Protein AF-A0A0F6AH70-F1 (afdb_monomer)

Foldseek 3Di:
DQDPVNCCVVVVCLVVVLVVLQPLLPVQDQQLLLLLLLLLLCVVLVQPVSNVVSLVSNPVRDPVVVSVQSVVCSVVVVCVSD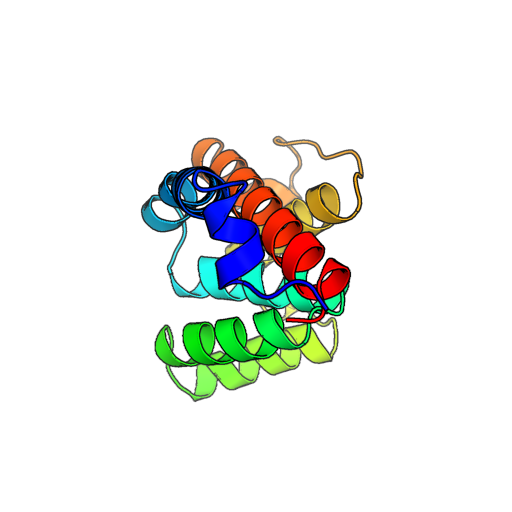DLLSQLLNVLLVCLSVVHDDDCPDPSNVSDDPSNSSSSSSSSVSSSVVSCVCVVVVD

Radius of gyration: 15.02 Å; Cα contacts (8 Å, |Δi|>4): 154; chains: 1; bounding box: 40×26×43 Å

pLDDT: mean 95.3, std 3.6, range [80.19, 98.69]

Nearest PDB structures (foldseek):
  2gmy-assembly1_C  TM=7.938E-01  e=3.529E-04  Agrobacterium fabrum str. C58
  8uqu-assembly1_B  TM=1.971E-01  e=4.972E+00  Bordetella bronchiseptica

Mean predicted aligned error: 2.89 Å

Structure (mmCIF, N/CA/C/O backbone):
data_AF-A0A0F6AH70-F1
#
_entry.id   AF-A0A0F6AH70-F1
#
loop_
_atom_site.group_PDB
_atom_site.id
_atom_site.type_symbol
_atom_site.label_atom_id
_atom_site.label_alt_id
_atom_site.label_comp_id
_atom_site.label_asym_id
_atom_site.label_entity_id
_atom_site.label_seq_id
_atom_site.pdbx_PDB_ins_code
_atom_site.Cartn_x
_atom_site.Cartn_y
_atom_site.Cartn_z
_atom_site.occupancy
_atom_site.B_iso_or_equiv
_atom_site.auth_seq_id
_atom_site.auth_comp_id
_atom_site.auth_asym_id
_atom_site.auth_atom_id
_atom_site.pdbx_PDB_model_num
ATOM 1 N N . MET A 1 1 ? 18.893 -10.546 -17.283 1.00 80.19 1 MET A N 1
ATOM 2 C CA . MET A 1 1 ? 18.009 -9.961 -16.255 1.00 80.19 1 MET A CA 1
ATOM 3 C C . MET A 1 1 ? 17.773 -8.529 -16.686 1.00 80.19 1 MET A C 1
ATOM 5 O O . MET A 1 1 ? 18.762 -7.854 -16.935 1.00 80.19 1 MET A O 1
ATOM 9 N N . VAL A 1 2 ? 16.519 -8.123 -16.890 1.00 88.44 2 VAL A N 1
ATOM 10 C CA . VAL A 1 2 ? 16.198 -6.752 -17.318 1.00 88.44 2 VAL A CA 1
ATOM 11 C C . VAL A 1 2 ? 16.450 -5.830 -16.132 1.00 88.44 2 VAL A C 1
ATOM 13 O O . VAL A 1 2 ? 15.905 -6.064 -15.057 1.00 88.44 2 VAL A O 1
ATOM 16 N N . SER A 1 3 ? 17.298 -4.819 -16.299 1.00 92.75 3 SER A N 1
ATOM 17 C CA . SER A 1 3 ? 17.547 -3.834 -15.236 1.00 92.75 3 SER A CA 1
ATOM 18 C C . SER A 1 3 ? 16.425 -2.789 -15.162 1.00 92.75 3 SER A C 1
ATOM 20 O O . SER A 1 3 ? 15.710 -2.574 -16.140 1.00 92.75 3 SER A O 1
ATOM 22 N N . GLN A 1 4 ? 16.305 -2.071 -14.038 1.00 92.19 4 GLN A N 1
ATOM 23 C CA . GLN A 1 4 ? 15.390 -0.922 -13.941 1.00 92.19 4 GLN A CA 1
ATOM 24 C C . GLN A 1 4 ? 15.664 0.115 -15.040 1.00 92.19 4 GLN A C 1
ATOM 26 O O . GLN A 1 4 ? 14.738 0.610 -15.677 1.00 92.19 4 GLN A O 1
ATOM 31 N N . ASN A 1 5 ? 16.945 0.398 -15.304 1.00 94.44 5 ASN A N 1
ATOM 32 C CA . ASN A 1 5 ? 17.350 1.349 -16.335 1.00 94.44 5 ASN A CA 1
ATOM 33 C C . ASN A 1 5 ? 16.922 0.892 -17.737 1.00 94.44 5 ASN A C 1
ATOM 35 O O . ASN A 1 5 ? 16.429 1.693 -18.525 1.00 94.44 5 ASN A O 1
ATOM 39 N N . GLU A 1 6 ? 17.066 -0.398 -18.039 1.00 95.56 6 GLU A N 1
ATOM 40 C CA . GLU A 1 6 ? 16.618 -0.978 -19.308 1.00 95.56 6 GLU A CA 1
ATOM 41 C C . GLU A 1 6 ? 15.091 -0.888 -19.449 1.00 95.56 6 GLU A C 1
ATOM 43 O O . GLU A 1 6 ? 14.599 -0.402 -20.470 1.00 95.56 6 GLU A O 1
ATOM 48 N N . LEU A 1 7 ? 14.339 -1.256 -18.402 1.00 95.38 7 LEU A N 1
ATOM 49 C CA . LEU A 1 7 ? 12.878 -1.158 -18.395 1.00 95.38 7 LEU A CA 1
ATOM 50 C C . LEU A 1 7 ? 12.409 0.279 -18.648 1.00 95.38 7 LEU A C 1
ATOM 52 O O . LEU A 1 7 ? 11.581 0.507 -19.529 1.00 95.38 7 LEU A O 1
ATOM 56 N N . PHE A 1 8 ? 12.935 1.251 -17.902 1.00 95.56 8 PHE A N 1
ATOM 57 C CA . PHE A 1 8 ? 12.496 2.644 -18.004 1.00 95.56 8 PHE A CA 1
ATOM 58 C C . PHE A 1 8 ? 13.043 3.361 -19.242 1.00 95.56 8 PHE A C 1
ATOM 60 O O . PHE A 1 8 ? 12.465 4.358 -19.658 1.00 95.56 8 PHE A O 1
ATOM 67 N N . THR A 1 9 ? 14.082 2.833 -19.893 1.00 97.12 9 THR A N 1
ATOM 68 C CA . THR A 1 9 ? 14.494 3.310 -21.222 1.00 97.12 9 THR A CA 1
ATOM 69 C C . THR A 1 9 ? 13.442 2.964 -22.279 1.00 97.12 9 THR A C 1
ATOM 71 O O . THR A 1 9 ? 13.101 3.803 -23.110 1.00 97.12 9 THR A O 1
ATOM 74 N N . HIS A 1 10 ? 12.894 1.745 -22.243 1.00 97.00 10 HIS A N 1
ATOM 75 C CA . HIS A 1 10 ? 11.891 1.294 -23.217 1.00 97.00 10 HIS A CA 1
ATOM 76 C C . HIS A 1 10 ? 10.453 1.693 -22.857 1.00 97.00 10 HIS A C 1
ATOM 78 O O . HIS A 1 10 ? 9.632 1.893 -23.751 1.00 97.00 10 HIS A O 1
ATOM 84 N N . TYR A 1 11 ? 10.151 1.842 -21.567 1.00 96.44 11 TYR A N 1
ATOM 85 C CA . TYR A 1 11 ? 8.836 2.222 -21.047 1.00 96.44 11 TYR A CA 1
ATOM 86 C C . TYR A 1 11 ? 8.951 3.413 -20.078 1.00 96.44 11 TYR A C 1
ATOM 88 O O . TYR A 1 11 ? 8.676 3.280 -18.881 1.00 96.44 11 TYR A O 1
ATOM 96 N N . PRO A 1 12 ? 9.330 4.603 -20.580 1.00 97.12 12 PRO A N 1
ATOM 97 C CA . PR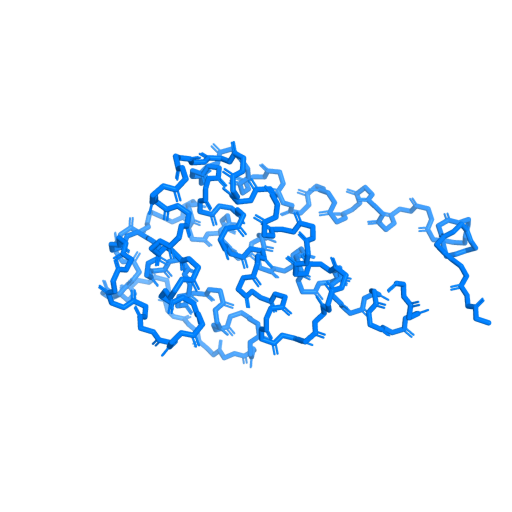O A 1 12 ? 9.682 5.756 -19.745 1.00 97.12 12 PRO A CA 1
ATOM 98 C C . PRO A 1 12 ? 8.514 6.338 -18.947 1.00 97.12 12 PRO A C 1
ATOM 100 O O . PRO A 1 12 ? 8.728 7.049 -17.971 1.00 97.12 12 PRO A O 1
ATOM 103 N N . PHE A 1 13 ? 7.274 6.032 -19.330 1.00 97.31 13 PHE A N 1
ATOM 104 C CA . PHE A 1 13 ? 6.083 6.553 -18.659 1.00 97.31 13 PHE A CA 1
ATOM 105 C C . PHE A 1 13 ? 5.616 5.704 -17.473 1.00 97.31 13 PHE A C 1
ATOM 107 O O . PHE A 1 13 ? 4.716 6.135 -16.759 1.00 97.31 13 PHE A O 1
ATOM 114 N N . ILE A 1 14 ? 6.199 4.520 -17.234 1.00 95.94 14 ILE A N 1
ATOM 115 C CA . ILE A 1 14 ? 5.801 3.673 -16.096 1.00 95.94 14 ILE A CA 1
ATOM 116 C C . ILE A 1 14 ? 5.952 4.421 -14.759 1.00 95.94 14 ILE A C 1
ATOM 118 O O . ILE A 1 14 ? 4.968 4.474 -14.019 1.00 95.94 14 ILE A O 1
ATOM 122 N N . PRO A 1 15 ? 7.111 5.033 -14.431 1.00 95.12 15 PRO A N 1
ATOM 123 C CA . PRO A 1 15 ? 7.276 5.691 -13.139 1.00 95.12 15 PRO A CA 1
ATOM 124 C C . PRO A 1 15 ? 6.297 6.848 -12.930 1.00 95.12 15 PRO A C 1
ATOM 126 O O . PRO A 1 15 ? 5.669 6.920 -11.878 1.00 95.12 15 PRO A O 1
ATOM 129 N N . SER A 1 16 ? 6.123 7.720 -13.930 1.00 96.12 16 SER A N 1
ATOM 130 C CA . SER A 1 16 ? 5.228 8.876 -13.815 1.00 96.12 16 SER A CA 1
ATOM 131 C C . SER A 1 16 ? 3.760 8.465 -13.755 1.00 96.12 16 SER A C 1
ATOM 133 O O . SER A 1 16 ? 3.036 8.950 -12.892 1.00 96.12 16 SER A O 1
ATOM 135 N N . ALA A 1 17 ? 3.320 7.520 -14.592 1.00 96.50 17 ALA A N 1
ATOM 136 C CA . ALA A 1 17 ? 1.940 7.041 -14.570 1.00 96.50 17 ALA A CA 1
ATOM 137 C C . ALA A 1 17 ? 1.583 6.383 -13.230 1.00 96.50 17 ALA A C 1
ATOM 139 O O . ALA A 1 17 ? 0.509 6.633 -12.680 1.00 96.50 17 ALA A O 1
ATOM 140 N N . LEU A 1 18 ? 2.488 5.563 -12.682 1.00 96.06 18 LEU A N 1
ATOM 141 C CA . LEU A 1 18 ? 2.269 4.958 -11.373 1.00 96.06 18 LEU A CA 1
ATOM 142 C C . LEU A 1 18 ? 2.344 5.993 -10.252 1.00 96.06 18 LEU A C 1
ATOM 144 O O . LEU A 1 18 ? 1.540 5.900 -9.332 1.00 96.06 18 LEU A O 1
ATOM 148 N N . ALA A 1 19 ? 3.240 6.981 -10.311 1.00 93.31 19 ALA A N 1
ATOM 149 C CA . ALA A 1 19 ? 3.280 8.069 -9.331 1.00 93.31 19 ALA A CA 1
ATOM 150 C C . ALA A 1 19 ? 1.938 8.820 -9.280 1.00 93.31 19 ALA A C 1
ATOM 152 O O . ALA A 1 19 ? 1.310 8.870 -8.223 1.00 93.31 19 ALA A O 1
ATOM 153 N N . THR A 1 20 ? 1.433 9.265 -10.435 1.00 94.69 20 THR A N 1
ATOM 154 C CA . THR A 1 20 ? 0.161 9.996 -10.544 1.00 94.69 20 THR A CA 1
ATOM 155 C C . THR A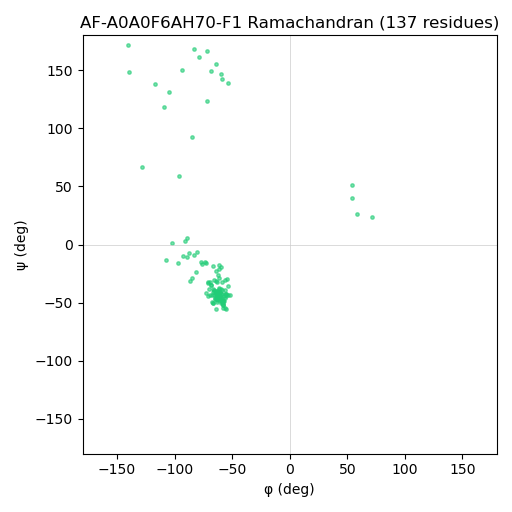 1 20 ? -1.035 9.200 -10.018 1.00 94.69 20 THR A C 1
ATOM 157 O O . THR A 1 20 ? -1.951 9.773 -9.432 1.00 94.69 20 THR A O 1
ATOM 160 N N . LEU A 1 21 ? -1.028 7.869 -10.149 1.00 92.38 21 LEU A N 1
ATOM 161 C CA . LEU A 1 21 ? -2.099 7.020 -9.617 1.00 92.38 21 LEU A CA 1
ATOM 162 C C . LEU A 1 21 ? -2.226 7.097 -8.080 1.00 92.38 21 LEU A C 1
ATOM 164 O O . LEU A 1 21 ? -3.310 6.865 -7.544 1.00 92.38 21 LEU A O 1
ATOM 168 N N . GLY A 1 22 ? -1.136 7.423 -7.376 1.00 90.19 22 GLY A N 1
ATOM 169 C CA . GLY A 1 22 ? -1.101 7.544 -5.916 1.00 90.19 22 GLY A CA 1
ATOM 170 C C . GLY A 1 22 ? -1.256 8.964 -5.367 1.00 90.19 22 GLY A C 1
ATOM 171 O O . GLY A 1 22 ? -1.569 9.094 -4.187 1.00 90.19 22 GLY A O 1
ATOM 172 N N . GLU A 1 23 ? -1.096 10.011 -6.182 1.00 91.19 23 GLU A N 1
ATOM 173 C CA . GLU A 1 23 ? -1.068 11.416 -5.721 1.00 91.19 23 GLU A CA 1
ATOM 174 C C . GLU A 1 23 ? -2.323 11.813 -4.931 1.00 91.19 23 GLU A C 1
ATOM 176 O O . GLU A 1 23 ? -2.240 12.396 -3.853 1.00 91.19 23 GLU A O 1
ATOM 181 N N . SER A 1 24 ? -3.512 11.454 -5.427 1.00 85.94 24 SER A N 1
ATOM 182 C CA . SER A 1 24 ? -4.766 11.736 -4.705 1.00 85.94 24 SER A CA 1
ATOM 183 C C . SER A 1 24 ? -4.841 10.995 -3.365 1.00 85.94 24 SER A C 1
ATOM 185 O O . SER A 1 24 ? -5.433 11.496 -2.413 1.00 85.94 24 SER A O 1
ATOM 187 N N . GLY A 1 25 ? -4.226 9.811 -3.294 1.00 88.31 25 GLY A N 1
ATOM 188 C CA . GLY A 1 25 ? -4.010 9.051 -2.067 1.00 88.31 25 GLY A CA 1
ATOM 189 C C . GLY A 1 25 ? -3.218 9.836 -1.039 1.00 88.31 25 GLY A C 1
ATOM 190 O O . GLY A 1 25 ? -3.690 10.038 0.073 1.00 88.31 25 GLY A O 1
ATOM 191 N N . GLU A 1 26 ? -2.052 10.321 -1.447 1.00 92.25 26 GLU A N 1
ATOM 192 C CA . GLU A 1 26 ? -1.114 11.063 -0.597 1.00 92.25 26 GLU A CA 1
ATOM 193 C C . GLU A 1 26 ? -1.686 12.396 -0.086 1.00 92.25 26 GLU A C 1
ATOM 195 O O . GLU A 1 26 ? -1.271 12.885 0.959 1.00 92.25 26 GLU A O 1
ATOM 200 N N . LEU A 1 27 ? -2.680 12.964 -0.776 1.00 94.31 27 LEU A N 1
ATOM 201 C CA . LEU A 1 27 ? -3.364 14.190 -0.350 1.00 94.31 27 LEU A CA 1
ATOM 202 C C . LEU A 1 27 ? -4.546 13.953 0.605 1.00 94.31 27 LEU A C 1
ATOM 204 O O . LEU A 1 27 ? -4.869 14.829 1.407 1.00 94.31 27 LEU A O 1
ATOM 208 N N . LEU A 1 28 ? -5.244 12.818 0.486 1.00 96.88 28 LEU A N 1
ATOM 209 C CA . LEU A 1 28 ? -6.528 12.574 1.167 1.00 96.88 28 LEU A CA 1
ATOM 210 C C . LEU A 1 28 ? -6.443 11.574 2.327 1.00 96.88 28 LEU A C 1
ATOM 212 O O . LEU A 1 28 ? -7.399 11.452 3.104 1.00 96.88 28 LEU A O 1
ATOM 216 N N . ILE A 1 29 ? -5.336 10.842 2.423 1.00 98.19 29 ILE A N 1
ATOM 217 C CA . ILE A 1 29 ? -5.099 9.776 3.395 1.00 98.19 29 ILE A CA 1
ATOM 218 C C . ILE A 1 29 ? -3.916 10.183 4.287 1.00 98.19 29 ILE A C 1
ATOM 220 O O . ILE A 1 29 ? -2.933 10.703 3.765 1.00 98.19 29 ILE A O 1
ATOM 224 N N . PRO A 1 30 ? -3.974 9.959 5.616 1.00 97.69 30 PRO A N 1
ATOM 225 C CA . PRO A 1 30 ? -2.830 10.196 6.490 1.00 97.69 30 PRO A CA 1
ATOM 226 C C . PRO A 1 30 ? -1.583 9.458 5.996 1.00 97.69 30 PRO A C 1
ATOM 228 O O . PRO A 1 30 ? -1.671 8.294 5.607 1.00 97.69 30 PRO A O 1
ATOM 231 N N . ASP A 1 31 ? -0.426 10.113 6.063 1.00 96.88 31 ASP A N 1
ATOM 232 C CA . ASP A 1 31 ? 0.846 9.595 5.540 1.00 96.88 31 ASP 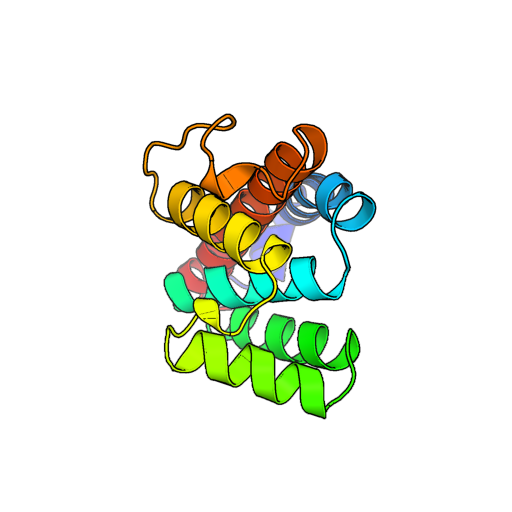A CA 1
ATOM 233 C C . ASP A 1 31 ? 1.189 8.193 6.083 1.00 96.88 31 ASP A C 1
ATOM 235 O O . ASP A 1 31 ? 1.483 7.260 5.332 1.00 96.88 31 ASP A O 1
ATOM 239 N N . ALA A 1 32 ? 0.990 7.990 7.388 1.00 97.38 32 ALA A N 1
ATOM 240 C CA . ALA A 1 32 ? 1.132 6.686 8.027 1.00 97.38 32 ALA A CA 1
ATOM 241 C C . ALA A 1 32 ? 0.224 5.613 7.406 1.00 97.38 32 ALA A C 1
ATOM 243 O O . ALA A 1 32 ? 0.670 4.504 7.116 1.00 97.38 32 ALA A O 1
ATOM 244 N N . THR A 1 33 ? -1.043 5.933 7.132 1.00 98.19 33 THR A N 1
ATOM 245 C CA . THR A 1 33 ? -1.978 4.999 6.492 1.00 98.19 33 THR A CA 1
ATOM 246 C C . THR A 1 33 ? -1.591 4.726 5.034 1.00 98.19 33 THR A C 1
ATOM 248 O O . THR A 1 33 ? -1.733 3.594 4.568 1.00 98.19 33 THR A O 1
ATOM 251 N N . VAL A 1 34 ? -1.047 5.710 4.306 1.00 98.50 34 VAL A N 1
ATOM 252 C CA . VAL A 1 34 ? -0.517 5.508 2.943 1.00 98.50 34 VAL A CA 1
ATOM 253 C C . VAL A 1 34 ? 0.594 4.458 2.953 1.00 98.50 34 VAL A C 1
ATOM 255 O O . VAL A 1 34 ? 0.564 3.502 2.166 1.00 98.50 34 VAL A O 1
ATOM 258 N N . HIS A 1 35 ? 1.564 4.600 3.856 1.00 97.88 35 HIS A N 1
ATOM 259 C CA . HIS A 1 35 ? 2.668 3.651 3.972 1.00 97.88 35 HIS A CA 1
ATOM 260 C C . HIS A 1 35 ? 2.232 2.297 4.541 1.00 97.88 35 HIS A C 1
ATOM 262 O O . HIS A 1 35 ? 2.726 1.267 4.076 1.00 97.88 35 HIS A O 1
ATOM 268 N N . LEU A 1 36 ? 1.235 2.271 5.429 1.00 98.19 36 LEU A N 1
ATOM 269 C CA . LEU A 1 36 ? 0.605 1.044 5.917 1.00 98.19 36 LEU A CA 1
ATOM 270 C C . LEU A 1 36 ? -0.051 0.245 4.781 1.00 98.19 36 LEU A C 1
ATOM 272 O O . LEU A 1 36 ? 0.202 -0.952 4.654 1.00 98.19 36 LEU A O 1
ATOM 276 N N . ILE A 1 37 ? -0.843 0.897 3.919 1.00 98.44 37 ILE A N 1
ATOM 277 C CA . ILE A 1 37 ? -1.461 0.268 2.737 1.00 98.44 37 ILE A CA 1
ATOM 278 C C . ILE A 1 37 ? -0.379 -0.322 1.830 1.00 98.44 37 ILE A C 1
ATOM 280 O O . ILE A 1 37 ? -0.458 -1.487 1.433 1.00 98.44 37 ILE A O 1
ATOM 284 N N . ARG A 1 38 ? 0.651 0.470 1.509 1.00 98.50 38 ARG A N 1
ATOM 285 C CA . ARG A 1 38 ? 1.724 0.050 0.599 1.00 98.50 38 ARG A CA 1
ATOM 286 C C . ARG A 1 38 ? 2.525 -1.133 1.158 1.00 98.50 38 ARG A C 1
ATOM 288 O O . ARG A 1 38 ? 2.823 -2.080 0.421 1.00 98.50 38 ARG A O 1
ATOM 295 N N . LEU A 1 39 ? 2.827 -1.114 2.456 1.00 98.31 39 LEU A N 1
ATOM 296 C CA . LEU A 1 39 ? 3.473 -2.225 3.152 1.00 98.31 39 LEU A CA 1
ATOM 297 C C . LEU A 1 39 ? 2.589 -3.477 3.128 1.00 98.31 39 LEU A C 1
ATOM 299 O O . LEU A 1 39 ? 3.053 -4.539 2.712 1.00 98.31 39 LEU A O 1
ATOM 303 N N . TYR A 1 40 ? 1.312 -3.347 3.490 1.00 98.25 40 TYR A N 1
ATOM 304 C CA . TYR A 1 40 ? 0.385 -4.473 3.578 1.00 98.25 40 TYR A CA 1
ATOM 305 C C . TYR A 1 40 ? 0.151 -5.162 2.228 1.00 98.25 40 TYR A C 1
ATOM 307 O O . TYR A 1 40 ? 0.208 -6.389 2.133 1.00 98.25 40 TYR A O 1
ATOM 315 N N . VAL A 1 41 ? -0.029 -4.399 1.145 1.00 98.44 41 VAL A N 1
ATOM 316 C CA . VAL A 1 41 ? -0.137 -4.992 -0.201 1.00 98.44 41 VAL A CA 1
ATOM 317 C C . VAL A 1 41 ? 1.156 -5.703 -0.597 1.00 98.44 41 VAL A C 1
ATOM 319 O O . VAL A 1 41 ? 1.112 -6.807 -1.143 1.00 98.44 41 VAL A O 1
ATOM 322 N N . SER A 1 42 ? 2.309 -5.116 -0.275 1.00 98.38 42 SER A N 1
ATOM 323 C CA . SER A 1 42 ? 3.611 -5.726 -0.564 1.00 98.38 42 SER A CA 1
ATOM 324 C C . SER A 1 42 ? 3.838 -7.020 0.224 1.00 98.38 42 SER A C 1
ATOM 326 O O . SER A 1 42 ? 4.501 -7.928 -0.284 1.00 98.38 42 SER A O 1
ATOM 328 N N . GLN A 1 43 ? 3.271 -7.139 1.429 1.00 97.06 43 GLN A N 1
ATOM 329 C CA . GLN A 1 43 ? 3.227 -8.386 2.200 1.00 97.06 43 GLN A CA 1
ATOM 330 C C . GLN A 1 43 ? 2.329 -9.430 1.526 1.00 97.06 43 GLN A C 1
ATOM 332 O O . GLN A 1 43 ? 2.795 -10.542 1.285 1.00 97.06 43 GLN A O 1
ATOM 337 N N . ILE A 1 44 ? 1.097 -9.068 1.139 1.00 97.12 44 ILE A N 1
ATOM 338 C CA . ILE A 1 44 ? 0.173 -9.973 0.423 1.00 97.12 44 ILE A CA 1
ATOM 339 C C . ILE A 1 44 ? 0.816 -10.523 -0.856 1.00 97.12 44 ILE A C 1
ATOM 341 O O . ILE A 1 44 ? 0.718 -11.716 -1.135 1.00 97.12 44 ILE A O 1
ATOM 345 N N . ASN A 1 45 ? 1.474 -9.657 -1.628 1.00 98.19 45 ASN A N 1
ATOM 346 C CA . ASN A 1 45 ? 2.073 -10.015 -2.912 1.00 98.19 45 ASN A CA 1
ATOM 347 C C . ASN A 1 45 ? 3.468 -10.655 -2.787 1.00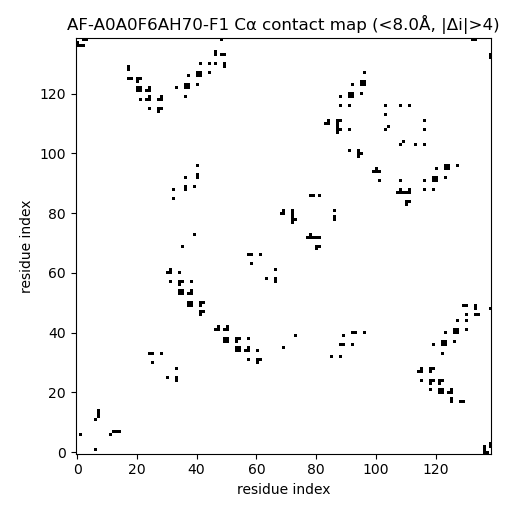 98.19 45 ASN A C 1
ATOM 349 O O . ASN A 1 45 ? 4.004 -11.120 -3.790 1.00 98.19 45 ASN A O 1
ATOM 353 N N . GLY A 1 46 ? 4.087 -10.658 -1.600 1.00 97.25 46 GLY A N 1
ATOM 354 C CA . GLY A 1 46 ? 5.428 -11.218 -1.393 1.00 97.25 46 GLY A CA 1
ATOM 355 C C . GLY A 1 46 ? 6.581 -10.399 -1.996 1.00 97.25 46 GLY A C 1
ATOM 356 O O . GLY A 1 46 ? 7.648 -10.946 -2.265 1.00 97.25 46 GLY A O 1
ATOM 357 N N . CYS A 1 47 ? 6.403 -9.092 -2.216 1.00 98.25 47 CYS A N 1
ATOM 358 C CA . CYS A 1 47 ? 7.437 -8.235 -2.803 1.00 98.25 47 CYS A CA 1
ATOM 359 C C . CYS A 1 47 ? 8.424 -7.714 -1.741 1.00 98.25 47 CYS A C 1
ATOM 361 O O . CYS A 1 47 ? 8.201 -6.659 -1.147 1.00 98.25 47 CYS A O 1
ATOM 363 N N . GLN A 1 48 ? 9.532 -8.427 -1.514 1.00 96.56 48 GLN A N 1
ATOM 364 C CA . GLN A 1 48 ? 10.519 -8.079 -0.473 1.00 96.56 48 GLN A CA 1
ATOM 365 C C . GLN A 1 48 ? 11.149 -6.690 -0.662 1.00 96.56 48 GLN A C 1
ATOM 367 O O . GLN A 1 48 ? 11.344 -5.970 0.317 1.00 96.56 48 GLN A O 1
ATOM 372 N N . TYR A 1 49 ? 11.425 -6.295 -1.910 1.00 95.88 49 TYR A N 1
ATOM 373 C CA . TYR A 1 49 ? 11.934 -4.961 -2.238 1.00 95.88 49 TYR A CA 1
ATOM 374 C C . TYR A 1 49 ? 10.989 -3.864 -1.720 1.00 95.88 49 TYR A C 1
ATOM 376 O O . TYR A 1 49 ? 11.386 -3.010 -0.924 1.00 95.88 49 TYR A O 1
ATOM 384 N N . CYS A 1 50 ? 9.707 -3.939 -2.094 1.00 98.00 50 CYS A N 1
ATOM 385 C CA . CYS A 1 50 ? 8.705 -2.962 -1.673 1.00 98.00 50 CYS A CA 1
ATOM 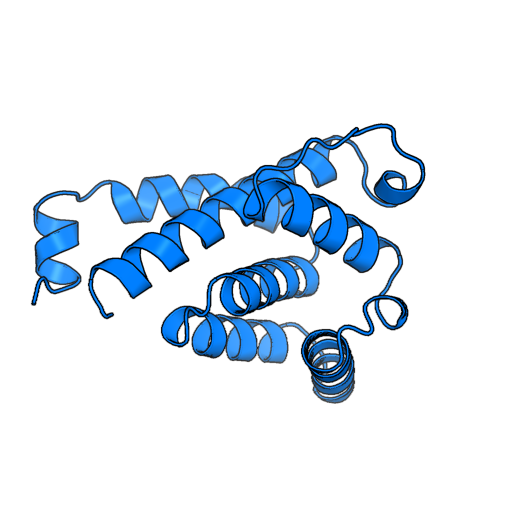386 C C . CYS A 1 50 ? 8.399 -3.041 -0.170 1.00 98.00 50 CYS A C 1
ATOM 388 O O . CYS A 1 50 ? 8.171 -2.003 0.446 1.00 98.00 50 CYS A O 1
ATOM 390 N N . GLN A 1 51 ? 8.425 -4.233 0.439 1.00 97.62 51 GLN A N 1
ATOM 391 C CA . GLN A 1 51 ? 8.235 -4.384 1.888 1.00 97.62 51 GLN A CA 1
ATOM 392 C C . GLN A 1 51 ? 9.288 -3.603 2.674 1.00 97.62 51 GLN A C 1
ATOM 394 O O . GLN A 1 51 ? 8.928 -2.838 3.562 1.00 97.62 51 GLN A O 1
ATOM 399 N N . ARG A 1 52 ? 10.575 -3.741 2.326 1.00 96.75 52 ARG A N 1
ATOM 400 C CA . ARG A 1 52 ? 11.658 -3.012 3.006 1.00 96.75 52 ARG A CA 1
ATOM 401 C C . ARG A 1 52 ? 11.479 -1.501 2.890 1.00 96.75 52 ARG A C 1
ATOM 403 O O . ARG A 1 52 ? 11.494 -0.807 3.900 1.00 96.75 52 ARG A O 1
ATOM 410 N N . MET A 1 53 ? 11.258 -1.019 1.668 1.00 96.50 53 MET A N 1
ATOM 411 C CA . MET A 1 53 ? 11.091 0.407 1.383 1.00 96.50 53 MET A CA 1
ATOM 412 C C . MET A 1 53 ? 9.897 1.012 2.134 1.00 96.50 53 MET A C 1
ATOM 414 O O . MET A 1 53 ? 10.005 2.085 2.720 1.00 96.50 53 MET A O 1
ATOM 418 N N . HIS A 1 54 ? 8.750 0.328 2.139 1.00 97.62 54 HIS A N 1
ATOM 419 C CA . HIS A 1 54 ? 7.545 0.854 2.778 1.00 97.62 54 HIS A CA 1
ATOM 420 C C . HIS A 1 54 ? 7.504 0.639 4.290 1.00 97.62 54 HIS A C 1
ATOM 422 O O . HIS A 1 54 ? 6.858 1.429 4.969 1.00 97.62 54 HIS A O 1
ATOM 428 N N . ALA A 1 55 ? 8.217 -0.352 4.831 1.00 97.25 55 ALA A N 1
ATOM 429 C CA . ALA A 1 55 ? 8.421 -0.467 6.272 1.00 97.25 55 ALA A CA 1
ATOM 430 C C . ALA A 1 55 ? 9.260 0.702 6.809 1.00 97.25 55 ALA A C 1
ATOM 432 O O . ALA A 1 55 ? 8.893 1.300 7.815 1.00 97.25 55 ALA A O 1
ATOM 433 N N . GLU A 1 56 ? 10.338 1.074 6.113 1.00 97.69 56 GLU A N 1
ATOM 434 C CA . GLU A 1 56 ? 11.149 2.242 6.475 1.00 97.69 56 GLU A CA 1
ATOM 435 C C . GLU A 1 56 ? 10.346 3.546 6.370 1.00 97.69 56 GLU A C 1
ATOM 437 O O . GLU A 1 56 ? 10.365 4.362 7.289 1.00 97.69 56 GLU A O 1
ATOM 442 N N . ALA A 1 57 ? 9.574 3.717 5.293 1.00 97.56 57 ALA A N 1
ATOM 443 C CA . ALA A 1 57 ? 8.721 4.890 5.131 1.00 97.56 57 ALA A CA 1
ATOM 444 C C . ALA A 1 57 ? 7.621 4.971 6.207 1.00 97.56 57 ALA A C 1
ATOM 446 O O . ALA A 1 57 ? 7.411 6.034 6.786 1.00 97.56 57 ALA A O 1
ATOM 447 N N . LEU A 1 58 ? 6.978 3.843 6.544 1.00 97.69 58 LEU A N 1
ATOM 448 C CA . LEU A 1 58 ? 6.007 3.788 7.639 1.00 97.69 58 LEU A CA 1
ATOM 449 C C . LEU A 1 58 ? 6.666 4.169 8.965 1.00 97.69 58 LEU A C 1
ATOM 451 O O . LEU A 1 58 ? 6.126 5.003 9.685 1.00 97.69 58 LEU A O 1
ATOM 455 N N . LYS A 1 59 ? 7.849 3.620 9.260 1.00 97.69 59 LYS A N 1
ATOM 456 C CA . LYS A 1 59 ? 8.601 3.957 10.471 1.00 97.69 59 LYS A CA 1
ATOM 457 C C . LYS A 1 59 ? 8.881 5.456 10.577 1.00 97.69 59 LYS A C 1
ATOM 459 O O . LYS A 1 59 ? 8.706 6.027 11.643 1.00 97.69 59 LYS A O 1
ATOM 464 N N . ASN A 1 60 ? 9.255 6.099 9.475 1.00 97.81 60 ASN A N 1
ATOM 465 C CA . ASN A 1 60 ? 9.550 7.534 9.454 1.00 97.81 60 ASN A CA 1
ATOM 466 C C . ASN A 1 60 ? 8.298 8.428 9.550 1.00 97.81 60 ASN A C 1
ATOM 468 O O . ASN A 1 60 ? 8.427 9.620 9.823 1.00 97.81 60 ASN A O 1
ATOM 472 N N . SER A 1 61 ? 7.101 7.874 9.329 1.00 96.50 61 SER A N 1
ATOM 473 C CA . SER A 1 61 ? 5.830 8.616 9.355 1.00 96.50 61 SER A CA 1
ATOM 474 C C . SER A 1 61 ? 5.157 8.679 10.736 1.00 96.50 61 SER A C 1
ATOM 476 O O . SER A 1 61 ? 4.199 9.431 10.923 1.00 96.50 61 SER A O 1
ATOM 478 N N . VAL A 1 62 ? 5.629 7.896 11.714 1.00 96.69 62 VAL A N 1
ATOM 479 C CA . VAL A 1 62 ? 5.041 7.793 13.063 1.00 96.69 62 VAL A CA 1
ATOM 480 C C . VAL A 1 62 ? 6.122 7.700 14.144 1.00 96.69 62 VAL A C 1
ATOM 482 O O . VAL A 1 62 ? 7.304 7.568 13.853 1.00 96.69 62 VAL A O 1
ATOM 485 N N . ALA A 1 63 ? 5.728 7.766 15.418 1.00 97.06 63 ALA A N 1
ATOM 486 C CA . ALA A 1 63 ? 6.637 7.459 16.522 1.00 97.06 63 ALA A CA 1
ATOM 487 C C . ALA A 1 63 ? 7.004 5.962 16.539 1.00 97.06 63 ALA A C 1
ATOM 489 O O . ALA A 1 63 ? 6.167 5.125 16.200 1.00 97.06 63 ALA A O 1
ATOM 490 N N . ASP A 1 64 ? 8.211 5.621 17.006 1.00 95.19 64 ASP A N 1
ATOM 491 C CA . ASP A 1 64 ? 8.718 4.237 17.031 1.00 95.19 64 ASP A CA 1
ATOM 492 C C . ASP A 1 64 ? 7.737 3.251 17.695 1.00 95.19 64 ASP A C 1
ATOM 494 O O . ASP A 1 64 ? 7.461 2.184 17.156 1.00 95.19 64 ASP A O 1
ATOM 498 N N . GLU A 1 65 ? 7.134 3.628 18.827 1.00 95.19 65 GLU A N 1
ATOM 499 C CA . GLU A 1 65 ? 6.155 2.794 19.544 1.00 95.19 65 GLU A CA 1
ATOM 500 C C . GLU A 1 65 ? 4.909 2.483 18.699 1.00 95.19 65 GLU A C 1
ATOM 502 O O . GLU A 1 65 ? 4.376 1.374 18.750 1.00 95.19 65 GLU A O 1
ATOM 507 N N . VAL A 1 66 ? 4.456 3.454 17.901 1.00 95.06 66 VAL A N 1
ATOM 508 C CA . VAL A 1 66 ? 3.302 3.305 17.005 1.00 95.06 66 VAL A CA 1
ATOM 509 C C . VAL A 1 66 ? 3.672 2.416 15.819 1.00 95.06 66 VAL A C 1
ATOM 511 O O . VAL A 1 66 ? 2.895 1.535 15.451 1.00 95.06 66 VAL A O 1
ATOM 514 N N . PHE A 1 67 ? 4.871 2.594 15.255 1.00 96.44 67 PHE A N 1
ATOM 515 C CA . PHE A 1 67 ? 5.378 1.731 14.188 1.00 96.44 67 PHE A CA 1
ATOM 516 C C . PHE A 1 67 ? 5.421 0.263 14.627 1.00 96.44 67 PHE A C 1
ATOM 518 O O . PHE A 1 67 ? 4.899 -0.596 13.916 1.00 96.44 67 PHE A O 1
ATOM 525 N N . GLU A 1 68 ? 5.981 -0.026 15.805 1.00 94.00 68 GLU A N 1
ATOM 526 C CA . GLU A 1 68 ? 6.073 -1.398 16.319 1.00 94.00 68 GLU A CA 1
ATOM 527 C C . GLU A 1 68 ? 4.687 -2.034 16.504 1.00 94.00 68 GLU A C 1
ATOM 529 O O . GLU A 1 68 ? 4.475 -3.182 16.109 1.00 94.00 68 GLU A O 1
ATOM 534 N N . GLN A 1 69 ? 3.706 -1.280 17.015 1.00 93.69 69 GLN A N 1
ATOM 535 C CA . GLN A 1 69 ? 2.321 -1.753 17.143 1.00 93.69 69 GLN A CA 1
ATOM 536 C C . GLN A 1 69 ? 1.685 -2.064 15.782 1.00 93.69 69 GLN A C 1
ATOM 538 O O . GLN A 1 69 ? 1.104 -3.137 15.600 1.00 93.69 69 GLN A O 1
ATOM 543 N N . MET A 1 70 ? 1.809 -1.152 14.813 1.00 95.06 70 MET A N 1
ATOM 544 C CA . MET A 1 70 ? 1.257 -1.343 13.468 1.00 95.06 70 MET A CA 1
ATOM 545 C C . MET A 1 70 ? 1.919 -2.533 12.765 1.00 95.06 70 MET A C 1
ATOM 547 O O . MET A 1 70 ? 1.233 -3.375 12.184 1.00 95.06 70 MET A O 1
ATOM 551 N N . ASN A 1 71 ? 3.244 -2.647 12.852 1.00 91.94 71 ASN A N 1
ATOM 552 C CA . ASN A 1 71 ? 4.003 -3.732 12.240 1.00 91.94 71 ASN A CA 1
ATOM 553 C C . ASN A 1 71 ? 3.679 -5.099 12.874 1.00 91.94 71 ASN A C 1
ATOM 555 O O . ASN A 1 71 ? 3.533 -6.097 12.157 1.00 91.94 71 ASN A O 1
ATOM 559 N N . ALA A 1 72 ? 3.499 -5.149 14.198 1.00 91.31 72 ALA A N 1
ATOM 560 C CA . ALA A 1 72 ? 3.041 -6.345 14.899 1.00 91.31 72 ALA A CA 1
ATOM 561 C C . ALA A 1 72 ? 1.625 -6.753 14.457 1.00 91.31 72 ALA A C 1
ATOM 563 O O . ALA A 1 72 ? 1.404 -7.925 14.143 1.00 91.31 72 ALA A O 1
ATOM 564 N N . ALA A 1 73 ? 0.697 -5.795 14.341 1.00 93.00 73 ALA A N 1
ATOM 565 C CA . ALA A 1 73 ? -0.666 -6.052 13.874 1.00 93.00 73 ALA A CA 1
ATOM 566 C C . ALA A 1 73 ? -0.692 -6.657 12.459 1.00 93.00 73 ALA A C 1
ATOM 568 O O . ALA A 1 73 ? -1.424 -7.617 12.209 1.00 93.00 73 ALA A O 1
ATOM 569 N N . LEU A 1 74 ? 0.141 -6.149 11.541 1.00 92.38 74 LEU A N 1
ATOM 570 C CA . LEU A 1 74 ? 0.267 -6.715 10.193 1.00 92.38 74 LEU A CA 1
ATOM 571 C C . LEU A 1 74 ? 0.849 -8.135 10.212 1.00 92.38 74 LEU A C 1
ATOM 573 O O . LEU A 1 74 ? 0.310 -9.031 9.564 1.00 92.38 74 LEU A O 1
ATOM 577 N N . THR A 1 75 ? 1.922 -8.351 10.976 1.00 87.00 75 THR A N 1
ATOM 578 C CA . THR A 1 75 ? 2.620 -9.647 11.050 1.00 87.00 75 THR A CA 1
ATOM 579 C C . THR A 1 75 ? 1.741 -10.734 11.675 1.00 87.00 75 THR A C 1
ATOM 581 O O . THR A 1 75 ? 1.715 -11.864 11.189 1.00 87.00 75 THR A O 1
ATOM 584 N N . GLY A 1 76 ? 0.984 -10.394 12.722 1.00 83.06 76 GLY A N 1
ATOM 585 C CA . GLY A 1 76 ? 0.054 -11.301 13.400 1.00 83.06 76 GLY A CA 1
ATOM 586 C C . GLY A 1 76 ? -1.294 -11.476 12.695 1.00 83.06 76 GLY A C 1
ATOM 587 O O . GLY A 1 76 ? -2.090 -12.309 13.113 1.00 83.06 76 GLY A O 1
ATOM 588 N N . SER A 1 77 ? -1.566 -10.719 11.623 1.00 84.12 77 SER A N 1
ATOM 589 C CA . SER A 1 77 ? -2.898 -10.621 10.999 1.00 84.12 77 SER A CA 1
ATOM 590 C C . SER A 1 77 ? -4.002 -10.132 11.958 1.00 84.12 77 SER A C 1
ATOM 592 O O . SER A 1 77 ? -5.185 -10.405 11.751 1.00 84.12 77 SER A O 1
ATOM 594 N N . GLU A 1 78 ? -3.634 -9.362 12.984 1.00 90.69 78 GLU A N 1
ATOM 595 C CA . GLU A 1 78 ? -4.530 -8.830 14.019 1.00 90.69 78 GLU A CA 1
ATOM 596 C C . GLU A 1 78 ? -4.964 -7.395 13.690 1.00 90.69 78 GLU A C 1
ATOM 598 O O . GLU A 1 78 ? -4.739 -6.450 14.447 1.00 90.69 78 GLU A O 1
ATOM 603 N N . LEU A 1 79 ? -5.608 -7.205 12.533 1.00 90.31 79 LEU A N 1
ATOM 604 C CA . LEU A 1 79 ? -5.980 -5.866 12.047 1.00 90.31 79 LEU A CA 1
ATOM 605 C C . LEU A 1 79 ? -6.917 -5.104 13.001 1.00 90.31 79 LEU A C 1
ATOM 607 O O . LEU A 1 79 ? -6.986 -3.880 12.934 1.00 90.31 79 LEU A O 1
ATOM 611 N N . SER A 1 80 ? -7.603 -5.795 13.917 1.00 90.94 80 SER A N 1
ATOM 612 C CA . SER A 1 80 ? -8.433 -5.180 14.961 1.00 90.94 80 SER A CA 1
ATOM 613 C C . SER A 1 80 ? -7.657 -4.281 15.927 1.00 90.94 80 SER A C 1
ATOM 615 O O . SER A 1 80 ? -8.282 -3.484 16.623 1.00 90.94 80 SER A O 1
ATOM 617 N N . LEU A 1 81 ? -6.326 -4.405 15.985 1.00 92.38 81 LEU A N 1
ATOM 618 C CA . LEU A 1 81 ? -5.454 -3.532 16.778 1.00 92.38 81 LEU A CA 1
ATOM 619 C C . LEU A 1 81 ? -5.227 -2.156 16.131 1.00 92.38 81 LEU A C 1
ATOM 621 O O . LEU A 1 81 ? -4.753 -1.238 16.794 1.00 92.38 81 LEU A O 1
ATOM 625 N N . LEU A 1 82 ? -5.554 -2.004 14.846 1.00 95.81 82 LEU A N 1
ATOM 62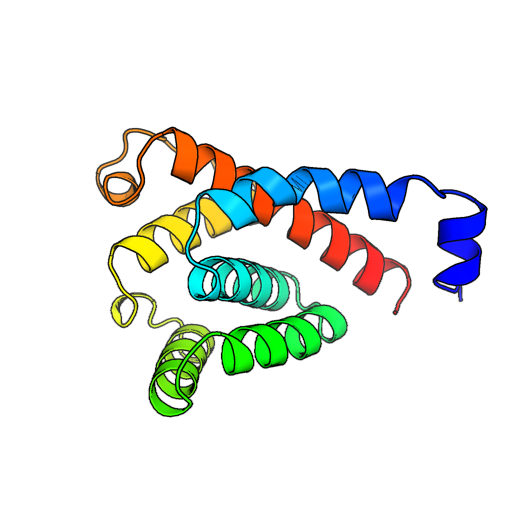6 C CA . LEU A 1 82 ? -5.415 -0.745 14.118 1.00 95.81 82 LEU A CA 1
ATOM 627 C C . LEU A 1 82 ? -6.623 0.168 14.352 1.00 95.81 82 LEU A C 1
ATOM 629 O O . LEU A 1 82 ? -7.669 -0.259 14.844 1.00 95.81 82 LEU A O 1
ATOM 633 N N . THR A 1 83 ? -6.522 1.435 13.953 1.00 96.75 83 THR A N 1
ATOM 634 C CA . THR A 1 83 ? -7.662 2.357 14.045 1.00 96.75 83 THR A CA 1
ATOM 635 C C . THR A 1 83 ? -8.816 1.908 13.132 1.00 96.75 83 THR A C 1
ATOM 637 O O . THR A 1 83 ? -8.576 1.249 12.117 1.00 96.75 83 THR A O 1
ATOM 640 N N . PRO A 1 84 ? -10.080 2.287 13.407 1.00 97.25 84 PRO A N 1
ATOM 641 C CA . PRO A 1 84 ? -11.192 1.983 12.500 1.00 97.25 84 PRO A CA 1
ATOM 642 C C . PRO A 1 84 ? -10.982 2.511 11.073 1.00 97.25 84 PRO A C 1
ATOM 644 O O . PRO A 1 84 ? -11.461 1.907 10.115 1.00 97.25 84 PRO A O 1
ATOM 647 N N . PHE A 1 85 ? -10.260 3.627 10.931 1.00 97.69 85 PHE A N 1
ATOM 648 C CA . PHE A 1 85 ? -9.895 4.198 9.638 1.00 97.69 85 PHE A CA 1
ATOM 649 C C . PHE A 1 85 ? -8.934 3.278 8.876 1.00 97.69 85 PHE A C 1
ATOM 651 O O . PHE A 1 85 ? -9.211 2.908 7.734 1.00 97.69 85 PHE A O 1
ATOM 658 N N . ASP A 1 86 ? -7.855 2.840 9.529 1.00 97.81 86 ASP A N 1
ATOM 659 C CA . ASP A 1 86 ? -6.876 1.923 8.937 1.00 97.81 86 ASP A CA 1
ATOM 660 C C . ASP A 1 86 ? -7.498 0.560 8.621 1.00 97.81 86 ASP A C 1
ATOM 662 O O . ASP A 1 86 ? -7.256 -0.001 7.555 1.00 97.81 86 ASP A O 1
ATOM 666 N N . GLN A 1 87 ? -8.361 0.043 9.498 1.00 97.12 87 GLN A N 1
ATOM 667 C CA . GLN A 1 87 ? -9.093 -1.202 9.261 1.00 97.12 87 GLN A CA 1
ATOM 668 C C . GLN A 1 87 ? -9.946 -1.130 7.988 1.00 97.12 87 GLN A C 1
ATOM 670 O O . GLN A 1 87 ? -9.878 -2.032 7.148 1.00 97.12 87 GLN A O 1
ATOM 675 N N . ALA A 1 88 ? -10.718 -0.051 7.817 1.00 97.44 88 ALA A N 1
ATOM 676 C CA . ALA A 1 88 ? -11.524 0.160 6.616 1.00 97.44 88 ALA A CA 1
ATOM 677 C C . ALA A 1 88 ? -10.641 0.242 5.359 1.00 97.44 88 ALA A C 1
ATOM 679 O O . ALA A 1 88 ? -10.919 -0.424 4.354 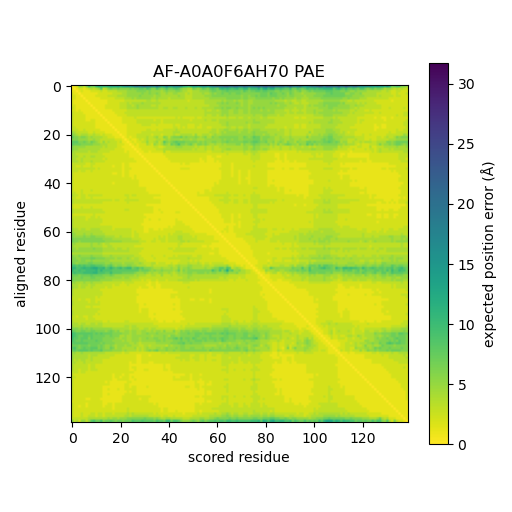1.00 97.44 88 ALA A O 1
ATOM 680 N N . ALA A 1 89 ? -9.534 0.988 5.444 1.00 97.81 89 ALA A N 1
ATOM 681 C CA . ALA A 1 89 ? -8.577 1.139 4.354 1.00 97.81 89 ALA A CA 1
ATOM 682 C C . ALA A 1 89 ? -7.930 -0.197 3.957 1.00 97.81 89 ALA A C 1
ATOM 684 O O . ALA A 1 89 ? -7.881 -0.525 2.768 1.00 97.81 89 ALA A O 1
ATOM 685 N N . LEU A 1 90 ? -7.489 -1.009 4.921 1.00 97.50 90 LEU A N 1
ATOM 686 C CA . LEU A 1 90 ? -6.880 -2.315 4.655 1.00 97.50 90 LEU A CA 1
ATOM 687 C C . LEU A 1 90 ? -7.892 -3.350 4.157 1.00 97.50 90 LEU A C 1
ATOM 689 O O . LEU A 1 90 ? -7.554 -4.171 3.300 1.00 97.50 90 LEU A O 1
ATOM 693 N N . GLN A 1 91 ? -9.146 -3.296 4.611 1.00 96.44 91 GLN A N 1
ATOM 694 C CA . GLN A 1 91 ? -10.197 -4.161 4.077 1.00 96.44 91 GLN A CA 1
ATOM 695 C C . GLN A 1 91 ? -10.478 -3.847 2.601 1.00 96.44 91 GLN A C 1
ATOM 697 O O . GLN A 1 91 ? -10.518 -4.764 1.775 1.00 96.44 91 GLN A O 1
ATOM 702 N N . LEU A 1 92 ? -10.630 -2.565 2.251 1.00 97.50 92 LEU A N 1
ATOM 703 C CA . LEU A 1 92 ? -10.835 -2.142 0.863 1.00 97.50 92 LEU A CA 1
ATOM 704 C C . LEU A 1 92 ? -9.621 -2.495 -0.006 1.00 97.50 92 LEU A C 1
ATOM 706 O O . LEU A 1 92 ? -9.759 -3.094 -1.073 1.00 97.50 92 LEU A O 1
ATOM 710 N N . THR A 1 93 ? -8.421 -2.220 0.502 1.00 97.75 93 THR A N 1
ATOM 711 C CA . THR A 1 93 ? -7.143 -2.596 -0.118 1.00 97.75 93 THR A CA 1
ATOM 712 C C . THR A 1 93 ? -7.053 -4.099 -0.389 1.00 97.75 93 THR A C 1
ATOM 714 O O . THR A 1 93 ? -6.606 -4.506 -1.465 1.00 97.75 93 THR A O 1
ATOM 717 N N . THR A 1 94 ? -7.497 -4.937 0.554 1.00 97.31 94 THR A N 1
ATOM 718 C CA . THR A 1 94 ? -7.522 -6.400 0.396 1.00 97.31 94 THR A CA 1
ATOM 719 C C . THR A 1 94 ? -8.435 -6.810 -0.748 1.00 97.31 94 THR A C 1
ATOM 721 O O . THR A 1 94 ? -8.043 -7.645 -1.565 1.00 97.31 94 THR A O 1
ATOM 724 N N . ALA A 1 95 ? -9.633 -6.221 -0.825 1.00 97.69 95 ALA A N 1
ATOM 725 C CA . ALA A 1 95 ? -10.585 -6.526 -1.886 1.00 97.69 95 ALA A CA 1
ATOM 726 C C . ALA A 1 95 ? -10.011 -6.165 -3.263 1.00 97.69 95 ALA A C 1
ATOM 728 O O . ALA A 1 95 ? -9.998 -7.014 -4.152 1.00 97.69 95 ALA A O 1
ATOM 729 N N . VAL A 1 96 ? -9.434 -4.966 -3.407 1.00 97.94 96 VAL A N 1
ATOM 730 C CA . VAL A 1 96 ? -8.765 -4.532 -4.648 1.00 97.94 96 VAL A CA 1
ATOM 731 C C . VAL A 1 96 ? -7.615 -5.475 -5.015 1.00 97.94 96 VAL A C 1
ATOM 733 O O . VAL A 1 96 ? -7.554 -5.978 -6.134 1.00 97.94 96 VAL A O 1
ATOM 736 N N . THR A 1 97 ? -6.730 -5.773 -4.063 1.00 98.38 97 THR A N 1
ATOM 737 C CA . THR A 1 97 ? -5.540 -6.615 -4.289 1.00 98.38 97 THR A CA 1
ATOM 738 C C . THR A 1 97 ? -5.909 -8.035 -4.714 1.00 98.38 97 THR A C 1
ATOM 740 O O . THR A 1 97 ? -5.297 -8.587 -5.627 1.00 98.38 97 THR A O 1
ATOM 743 N N . LYS A 1 98 ? -6.941 -8.618 -4.094 1.00 97.69 98 LYS A N 1
ATOM 744 C CA . LYS A 1 98 ? -7.415 -9.980 -4.385 1.00 97.69 98 LYS A CA 1
ATOM 745 C C . LYS A 1 98 ? -8.478 -10.039 -5.487 1.00 97.69 98 LYS A C 1
ATOM 747 O O . LYS A 1 98 ? -9.009 -11.115 -5.739 1.00 97.69 98 LYS A O 1
ATOM 752 N N . SER A 1 99 ? -8.780 -8.916 -6.148 1.00 96.94 99 SER A N 1
ATOM 753 C CA . SER A 1 99 ? -9.826 -8.820 -7.181 1.00 96.94 99 SER A CA 1
ATOM 754 C C . SER A 1 99 ? -11.198 -9.320 -6.703 1.00 96.94 99 SER A C 1
ATOM 756 O O . SER A 1 99 ? -11.921 -9.999 -7.432 1.00 96.94 99 SER A O 1
ATOM 758 N N . LEU A 1 100 ? -11.548 -9.007 -5.455 1.00 96.75 100 LEU A N 1
ATOM 759 C CA . LEU A 1 100 ? -12.827 -9.358 -4.847 1.00 96.75 100 LEU A CA 1
ATOM 760 C C . LEU A 1 100 ? -13.839 -8.215 -5.020 1.00 96.75 100 LEU A C 1
ATOM 762 O O . LEU A 1 100 ? -13.445 -7.045 -5.016 1.00 96.75 100 LEU A O 1
ATOM 766 N N . PRO A 1 101 ? -15.146 -8.519 -5.105 1.00 94.06 101 PRO A N 1
ATOM 767 C CA . PRO A 1 101 ? -16.184 -7.498 -5.028 1.00 94.06 101 PRO A CA 1
ATOM 768 C C . PRO A 1 101 ? -16.108 -6.718 -3.707 1.00 94.06 101 PRO A C 1
ATOM 770 O O . PRO A 1 101 ? -15.858 -7.299 -2.650 1.00 94.06 101 PRO A O 1
ATOM 773 N N . PHE A 1 102 ? -16.370 -5.412 -3.757 1.00 91.94 102 PHE A N 1
ATOM 774 C CA . PHE A 1 102 ? -16.523 -4.565 -2.575 1.00 91.94 102 PHE A CA 1
ATOM 775 C C . PHE A 1 102 ? -17.666 -3.569 -2.769 1.00 91.94 102 PHE A C 1
ATOM 777 O O . PHE A 1 102 ? -17.928 -3.103 -3.876 1.00 91.94 102 PHE A O 1
ATOM 784 N N . GLU A 1 103 ? -18.335 -3.228 -1.671 1.00 91.44 103 GLU A N 1
ATOM 785 C CA . GLU A 1 103 ? -19.409 -2.240 -1.644 1.00 91.44 103 GLU A CA 1
ATOM 786 C C . GLU A 1 103 ? -18.927 -0.985 -0.916 1.00 91.44 103 GLU A C 1
ATOM 788 O O . GLU A 1 103 ? -18.606 -1.028 0.271 1.00 91.44 103 GLU A O 1
ATOM 793 N N . MET A 1 104 ? -18.905 0.145 -1.621 1.00 88.88 104 MET A N 1
ATOM 794 C CA . MET A 1 104 ? -18.468 1.432 -1.061 1.00 88.88 104 MET A CA 1
ATOM 795 C C . MET A 1 104 ? -19.341 1.914 0.111 1.00 88.88 104 MET A C 1
ATOM 797 O O . MET A 1 104 ? -18.861 2.572 1.030 1.00 88.88 104 MET A O 1
ATOM 801 N N . GLU A 1 105 ? -20.621 1.537 0.119 1.00 90.44 105 GLU A N 1
ATOM 802 C CA . GLU A 1 105 ? -21.591 1.935 1.151 1.00 90.44 105 GLU A CA 1
ATOM 803 C C . GLU A 1 105 ? -21.672 0.941 2.328 1.00 90.44 105 GLU A C 1
ATOM 805 O O . GLU A 1 105 ? -22.484 1.107 3.248 1.00 90.44 105 GLU A O 1
ATOM 810 N N . ALA A 1 106 ? -20.844 -0.113 2.326 1.00 89.44 106 ALA A N 1
ATOM 811 C CA . ALA A 1 106 ? -20.837 -1.104 3.394 1.00 89.44 106 ALA A CA 1
ATOM 812 C C . ALA A 1 106 ? -20.524 -0.459 4.752 1.00 89.44 106 ALA A C 1
ATOM 814 O O . ALA A 1 106 ? -19.713 0.461 4.866 1.00 89.44 106 ALA A O 1
ATOM 815 N N . LYS A 1 107 ? -21.115 -0.992 5.833 1.00 86.94 107 LYS A N 1
ATOM 816 C CA . LYS A 1 107 ? -20.882 -0.481 7.199 1.00 86.94 107 LYS A CA 1
ATOM 817 C C . LYS A 1 107 ? -19.399 -0.417 7.565 1.00 86.94 107 LYS A C 1
ATOM 819 O O . LYS A 1 107 ? -19.002 0.512 8.259 1.00 86.94 107 LYS A O 1
ATOM 824 N N . SER A 1 108 ? -18.606 -1.374 7.095 1.00 86.12 108 SER A N 1
ATOM 825 C CA . SER A 1 108 ? -17.174 -1.432 7.372 1.00 86.12 108 SER A CA 1
ATOM 826 C C . SER A 1 108 ? -16.358 -0.367 6.632 1.00 86.12 108 SER A C 1
ATOM 828 O O . SER A 1 108 ? -15.243 -0.080 7.043 1.00 86.12 108 SER A O 1
ATOM 830 N N . GLN A 1 109 ? -16.924 0.264 5.598 1.00 92.62 109 GLN A N 1
ATOM 831 C CA . GLN A 1 109 ? -16.301 1.357 4.846 1.00 92.62 109 GLN A CA 1
ATOM 832 C C . GLN A 1 109 ? -16.679 2.746 5.374 1.00 92.62 109 GLN A C 1
ATOM 834 O O . GLN A 1 109 ? -16.057 3.730 4.992 1.00 92.62 109 GLN A O 1
ATOM 839 N N . ARG A 1 110 ? -17.650 2.846 6.296 1.00 92.31 110 ARG A N 1
ATOM 840 C CA . ARG A 1 110 ? -18.106 4.120 6.889 1.00 92.31 110 ARG A CA 1
ATOM 841 C C . ARG A 1 110 ? -17.013 4.992 7.521 1.00 92.31 110 ARG A C 1
ATOM 843 O O . ARG A 1 110 ? -17.214 6.205 7.526 1.00 92.31 110 ARG A O 1
ATOM 850 N N . PRO A 1 111 ? -15.900 4.453 8.061 1.00 97.12 111 PRO A N 1
ATOM 851 C CA . PRO A 1 111 ? -14.791 5.290 8.522 1.00 97.12 111 PRO A CA 1
ATOM 852 C C . PRO A 1 111 ? -14.138 6.128 7.411 1.00 97.12 111 PRO A C 1
ATOM 854 O O . PRO A 1 111 ? -13.503 7.134 7.714 1.00 97.12 111 PRO A O 1
ATOM 857 N N . LEU A 1 112 ? -14.303 5.739 6.142 1.00 97.19 112 LEU A N 1
ATOM 858 C CA . LEU A 1 112 ? -13.806 6.450 4.969 1.00 97.19 112 LEU A CA 1
ATOM 859 C C . LEU A 1 112 ? -14.958 7.172 4.268 1.00 97.19 112 LEU A C 1
ATOM 861 O O . LEU A 1 112 ? -15.978 6.567 3.926 1.00 97.19 112 LEU A O 1
ATOM 865 N N . ASN A 1 113 ? -14.772 8.455 3.959 1.00 96.38 113 ASN A N 1
ATOM 866 C CA . ASN A 1 113 ? -15.668 9.125 3.021 1.00 96.38 113 ASN A CA 1
ATOM 867 C C . ASN A 1 113 ? -15.421 8.630 1.580 1.00 96.38 113 ASN A C 1
ATOM 869 O O . ASN A 1 113 ? -14.399 8.014 1.276 1.00 96.38 113 ASN A O 1
ATOM 873 N N . LYS A 1 114 ? -16.338 8.939 0.657 1.00 95.81 114 LYS A N 1
ATOM 874 C CA . LYS A 1 114 ? -16.257 8.469 -0.737 1.00 95.81 114 LYS A CA 1
ATOM 875 C C . LYS A 1 114 ? -14.949 8.852 -1.443 1.00 95.81 114 LYS A C 1
ATOM 877 O O . LYS A 1 114 ? -14.407 8.044 -2.188 1.00 95.81 114 LYS A O 1
ATOM 882 N N . ALA A 1 115 ? -14.431 10.059 -1.212 1.00 96.19 115 ALA A N 1
ATOM 883 C CA . ALA A 1 115 ? -13.169 10.490 -1.812 1.00 96.19 115 ALA A CA 1
ATOM 884 C C . ALA A 1 115 ? -11.986 9.677 -1.263 1.00 96.19 115 ALA A C 1
ATOM 886 O O . ALA A 1 115 ? -11.135 9.241 -2.032 1.00 96.19 115 ALA A O 1
ATOM 887 N N . GLN A 1 116 ? -11.978 9.393 0.041 1.00 97.56 116 GLN A N 1
ATOM 888 C CA . GLN A 1 116 ? -10.961 8.559 0.684 1.00 97.56 116 GLN A CA 1
ATOM 889 C C . GLN A 1 116 ? -11.020 7.104 0.212 1.00 97.56 116 GLN A C 1
ATOM 891 O O . GLN A 1 116 ? -9.979 6.502 -0.015 1.00 97.56 116 GLN A O 1
ATOM 896 N N . GLN A 1 117 ? -12.210 6.543 -0.012 1.00 97.50 117 GLN A N 1
ATOM 897 C CA . GLN A 1 117 ? -12.337 5.195 -0.580 1.00 97.50 117 GLN A CA 1
ATOM 898 C C . GLN A 1 117 ? -11.716 5.112 -1.982 1.00 97.50 117 GLN A C 1
ATOM 900 O O . GLN A 1 117 ? -10.927 4.209 -2.259 1.00 97.50 117 GLN A O 1
ATOM 905 N N . LEU A 1 118 ? -12.008 6.086 -2.854 1.00 96.38 118 LEU A N 1
ATOM 906 C CA . LEU A 1 118 ? -11.387 6.174 -4.182 1.00 96.38 118 LEU A CA 1
ATOM 907 C C . LEU A 1 118 ? -9.865 6.355 -4.090 1.00 96.38 118 LEU A C 1
ATOM 909 O O . LEU A 1 118 ? -9.124 5.743 -4.858 1.00 96.38 118 LEU A O 1
ATOM 913 N N . ALA A 1 119 ? -9.399 7.144 -3.122 1.00 97.62 119 ALA A N 1
ATOM 914 C CA . ALA A 1 119 ? -7.982 7.366 -2.866 1.00 97.62 119 ALA A CA 1
ATOM 915 C C . ALA A 1 119 ? -7.267 6.073 -2.420 1.00 97.62 119 ALA A C 1
ATOM 917 O O . ALA A 1 119 ? -6.210 5.735 -2.955 1.00 97.62 119 ALA A O 1
ATOM 918 N N . VAL A 1 120 ? -7.880 5.291 -1.521 1.00 97.94 120 VAL A N 1
ATOM 919 C CA . VAL A 1 120 ? -7.391 3.963 -1.105 1.00 97.94 120 VAL A CA 1
ATOM 920 C C . VAL A 1 120 ? -7.324 3.001 -2.292 1.00 97.94 120 VAL A C 1
ATOM 922 O O . VAL A 1 120 ? -6.334 2.286 -2.438 1.00 97.94 120 VAL A O 1
ATOM 925 N N . ILE A 1 121 ? -8.329 3.001 -3.176 1.00 97.19 121 ILE A N 1
ATOM 926 C CA . ILE A 1 121 ? -8.311 2.183 -4.399 1.00 97.19 121 ILE A CA 1
ATOM 927 C C . ILE A 1 121 ? -7.134 2.584 -5.299 1.00 97.19 121 ILE A C 1
ATOM 929 O O . ILE A 1 121 ? -6.408 1.706 -5.764 1.00 97.19 121 ILE A O 1
ATOM 933 N N . GLY A 1 122 ? -6.904 3.885 -5.507 1.00 97.88 122 GLY A N 1
ATOM 934 C CA . GLY A 1 122 ? -5.763 4.394 -6.279 1.00 97.88 122 GLY A CA 1
ATOM 935 C C . GLY A 1 122 ? -4.416 3.938 -5.710 1.00 97.88 122 GLY A C 1
ATOM 936 O O . GLY A 1 122 ? -3.605 3.357 -6.434 1.00 97.88 122 GLY A O 1
ATOM 937 N N . LEU A 1 123 ? -4.219 4.087 -4.395 1.00 98.44 123 LEU A N 1
ATOM 938 C CA . LEU A 1 123 ? -3.020 3.608 -3.695 1.00 98.44 123 LEU A CA 1
ATOM 939 C C . LEU A 1 123 ? -2.835 2.097 -3.843 1.00 98.44 123 LEU A C 1
ATOM 941 O O . LEU A 1 123 ? -1.736 1.643 -4.166 1.00 98.44 123 LEU A O 1
ATOM 945 N N . ALA A 1 124 ? -3.904 1.320 -3.650 1.00 98.25 124 ALA A N 1
ATOM 946 C CA . ALA A 1 124 ? -3.872 -0.131 -3.784 1.00 98.25 124 ALA A CA 1
ATOM 947 C C . ALA A 1 124 ? -3.497 -0.553 -5.211 1.00 98.25 124 ALA A C 1
ATOM 949 O O . ALA A 1 124 ? -2.657 -1.438 -5.378 1.00 98.25 124 ALA A O 1
ATOM 950 N N . LEU A 1 125 ? -4.062 0.085 -6.241 1.00 98.19 125 LEU A N 1
ATOM 951 C CA . LEU A 1 125 ? -3.708 -0.170 -7.639 1.00 98.19 125 LEU A CA 1
ATOM 952 C C . LEU A 1 125 ? -2.247 0.193 -7.921 1.00 98.19 125 LEU A C 1
ATOM 954 O O . LEU A 1 125 ? -1.526 -0.602 -8.526 1.00 98.19 125 LEU A O 1
ATOM 958 N N . GLN A 1 126 ? -1.786 1.354 -7.457 1.00 98.31 126 GLN A N 1
ATOM 959 C CA . GLN A 1 126 ? -0.404 1.800 -7.622 1.00 98.31 126 GLN A CA 1
ATOM 960 C C . GLN A 1 126 ? 0.589 0.769 -7.074 1.00 98.31 126 GLN A C 1
ATOM 962 O O . GLN A 1 126 ? 1.458 0.297 -7.812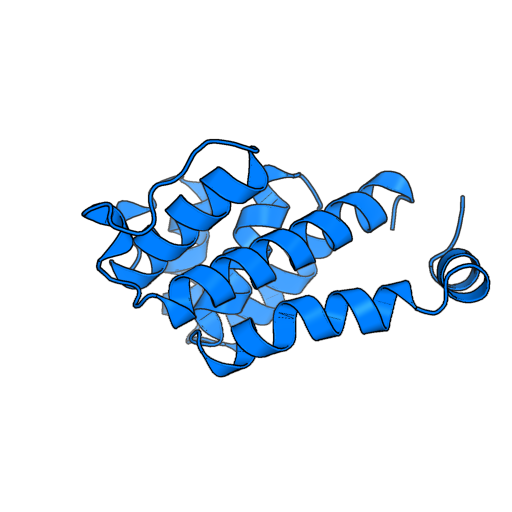 1.00 98.31 126 GLN A O 1
ATOM 967 N N . ILE A 1 127 ? 0.456 0.380 -5.803 1.00 98.56 127 ILE A N 1
ATOM 968 C CA . ILE A 1 127 ? 1.417 -0.541 -5.186 1.00 98.56 127 ILE A CA 1
ATOM 969 C C . ILE A 1 127 ? 1.318 -1.960 -5.758 1.00 98.56 127 ILE A C 1
ATOM 971 O O . ILE A 1 127 ? 2.338 -2.625 -5.936 1.00 98.56 127 ILE A O 1
ATOM 975 N N . ASN A 1 128 ? 0.122 -2.403 -6.159 1.00 98.69 128 ASN A N 1
ATOM 976 C CA . ASN A 1 128 ? -0.054 -3.670 -6.868 1.00 98.69 128 ASN A CA 1
ATOM 977 C C . ASN A 1 128 ? 0.742 -3.721 -8.181 1.00 98.69 128 ASN A C 1
ATOM 979 O O . ASN A 1 128 ? 1.308 -4.768 -8.514 1.00 98.69 128 ASN A O 1
ATOM 983 N N . ASN A 1 129 ? 0.795 -2.616 -8.926 1.00 98.25 129 ASN A N 1
ATOM 984 C CA . ASN A 1 129 ? 1.584 -2.529 -10.154 1.00 98.25 129 ASN A CA 1
ATOM 985 C C . ASN A 1 129 ? 3.089 -2.515 -9.858 1.00 98.25 129 ASN A C 1
ATOM 987 O O . ASN A 1 129 ? 3.831 -3.277 -10.478 1.00 98.25 129 ASN A O 1
ATOM 991 N N . TRP A 1 130 ? 3.536 -1.744 -8.860 1.00 98.12 130 TRP A N 1
ATOM 992 C CA . TRP A 1 130 ? 4.942 -1.750 -8.442 1.00 98.12 130 TRP A CA 1
ATOM 993 C C . TRP A 1 130 ? 5.417 -3.127 -7.979 1.00 98.12 130 TRP A C 1
ATOM 995 O O . TRP A 1 130 ? 6.489 -3.569 -8.388 1.00 98.12 130 TRP A O 1
ATOM 1005 N N . ASN A 1 131 ? 4.607 -3.847 -7.197 1.00 98.62 131 ASN A N 1
ATOM 1006 C CA . ASN A 1 131 ? 4.946 -5.203 -6.771 1.00 98.62 131 ASN A CA 1
ATOM 1007 C C . ASN A 1 131 ? 5.097 -6.157 -7.966 1.00 98.62 131 ASN A C 1
ATOM 1009 O O . ASN A 1 131 ? 6.052 -6.927 -8.001 1.00 98.62 131 ASN A O 1
ATOM 1013 N N . ARG A 1 132 ? 4.196 -6.093 -8.958 1.00 98.19 132 ARG A N 1
ATOM 1014 C CA . ARG A 1 132 ? 4.269 -6.928 -10.174 1.00 98.19 132 ARG A CA 1
ATOM 1015 C C . ARG A 1 132 ? 5.533 -6.651 -10.981 1.00 98.19 132 ARG A C 1
ATOM 1017 O O . ARG A 1 132 ? 6.158 -7.594 -11.453 1.00 98.19 132 ARG A O 1
ATOM 1024 N N . ILE A 1 133 ? 5.915 -5.381 -11.103 1.00 97.12 133 ILE A N 1
ATOM 1025 C CA . ILE A 1 133 ? 7.151 -4.965 -11.774 1.00 97.12 133 ILE A CA 1
ATOM 1026 C C . ILE A 1 133 ? 8.367 -5.510 -11.015 1.00 97.12 133 ILE A C 1
ATOM 1028 O O . ILE A 1 133 ? 9.173 -6.233 -11.595 1.00 97.12 133 ILE A O 1
ATOM 1032 N N . ALA A 1 134 ? 8.479 -5.216 -9.718 1.00 96.75 134 ALA A N 1
ATOM 1033 C CA . ALA A 1 134 ? 9.642 -5.606 -8.926 1.00 96.75 134 ALA A CA 1
ATOM 1034 C C . ALA A 1 134 ? 9.818 -7.131 -8.858 1.00 96.75 134 ALA A C 1
ATOM 1036 O O . ALA A 1 134 ? 10.920 -7.631 -9.063 1.00 96.75 134 ALA A O 1
ATOM 1037 N N . ILE A 1 135 ? 8.729 -7.879 -8.654 1.00 97.00 135 ILE A N 1
ATOM 1038 C CA . ILE A 1 135 ? 8.759 -9.348 -8.658 1.00 97.00 135 ILE A CA 1
ATOM 1039 C C . ILE A 1 135 ? 9.088 -9.876 -10.059 1.00 97.00 135 ILE A C 1
ATOM 1041 O O . ILE A 1 135 ? 9.982 -10.703 -10.210 1.00 97.00 135 ILE A O 1
ATOM 1045 N N . GLY A 1 136 ? 8.384 -9.405 -11.093 1.00 95.44 136 GLY A N 1
ATOM 1046 C CA . GLY A 1 136 ? 8.514 -9.931 -12.454 1.00 95.44 136 GLY A CA 1
ATOM 1047 C C . GLY A 1 136 ? 9.906 -9.736 -13.057 1.00 95.44 136 GLY A C 1
ATOM 1048 O O . GLY A 1 136 ? 10.365 -10.582 -13.825 1.00 95.44 136 GLY A O 1
ATOM 1049 N N . PHE A 1 137 ? 10.593 -8.654 -12.684 1.00 94.12 137 PHE A N 1
ATOM 1050 C CA . PHE A 1 137 ? 11.940 -8.351 -13.166 1.00 94.12 137 PHE A CA 1
ATOM 1051 C C . PHE A 1 137 ? 13.059 -8.666 -12.158 1.00 94.12 137 PHE A C 1
ATOM 1053 O O . PHE A 1 137 ? 14.227 -8.501 -12.506 1.00 94.12 137 PHE A O 1
ATOM 1060 N N . ASN A 1 138 ? 12.730 -9.191 -10.969 1.00 90.12 138 ASN A N 1
ATOM 1061 C CA . ASN A 1 138 ? 13.669 -9.474 -9.873 1.00 90.12 138 ASN A CA 1
ATOM 1062 C C . ASN A 1 138 ? 14.513 -8.252 -9.470 1.00 90.12 138 ASN A C 1
ATOM 1064 O O . ASN A 1 138 ? 15.744 -8.321 -9.440 1.00 90.12 138 ASN A O 1
ATOM 1068 N N . PHE A 1 139 ? 13.833 -7.132 -9.216 1.00 87.56 139 PHE A N 1
ATOM 1069 C CA . PHE A 1 139 ? 14.448 -5.916 -8.677 1.00 87.56 139 PHE A CA 1
ATOM 1070 C C . PHE A 1 139 ? 14.796 -6.038 -7.190 1.00 87.56 139 PHE A C 1
ATOM 1072 O O . PHE A 1 139 ? 14.117 -6.807 -6.469 1.00 87.56 139 PHE A O 1
#

Secondary structure (DSSP, 8-state):
---HHHHHHH-TTHHHHHHHHHHHHHHHS-HHHHHHHHHHHHHHTT-HHHHHHHHHHHHHHS-HHHHHHHHHHHHHT-GGGS-HHHHHHHHHHHHHHTT----TTSGGGTTS-HHHHHHHHHHHHHHHHHHHHHHHHT-

Sequence (139 aa):
MVSQNELFTHYPFIPSALATLGESGELLIPDATVHLIRLYVSQINGCQYCQRMHAEALKNSVADEVFEQMNAALTGSELSLLTPFDQAALQLTTAVTKSLPFEMEAKSQRPLNKAQQLAVIGLALQINNWNRIAIGFNF

Solvent-accessible surface area (backbone atoms only — not comparable to full-atom values): 7498 Å² total; per-residue (Å²): 129,68,45,72,68,58,51,42,70,79,43,64,58,54,66,58,57,42,49,61,42,26,50,61,20,68,75,65,42,58,68,41,54,53,25,46,49,44,22,52,52,18,58,77,72,65,20,64,62,53,28,54,56,22,48,53,50,25,42,75,55,47,57,68,74,56,33,54,52,54,52,48,24,61,76,69,68,40,52,85,78,47,54,68,51,52,39,24,46,48,54,53,34,48,24,63,74,69,73,45,87,80,63,82,84,37,80,68,31,63,68,43,54,74,68,40,49,54,17,42,50,29,37,41,53,29,44,54,50,52,36,51,50,35,57,74,47,68,97

InterPro domains:
  IPR003779 Alkyl hydroperoxide reductase AhpD/CMD-like [PF02627] (29-93)
  IPR004675 Alkylhydroperoxidase AhpD core [TIGR00778] (29-60)
  IPR029032 AhpD-like [G3DSA:1.20.1290.10] (6-139)
  IPR029032 AhpD-like [SSF69118] (15-138)

Organism: NCBI:txid1129367